Protein AF-A0A3D3W8Z5-F1 (afdb_monomer_lite)

Sequence (84 aa):
DEDEILDAVGQLRQVYPNLMHLDFENSRTRGNGSVRNAASGDVARKSPLELFSEFYQNQNNSEMTPEQIRIMWDIFEEAGGVEA

pLDDT: mean 73.3, std 15.73, range [37.56, 94.12]

Secondary structure (DSSP, 8-state):
-------HHHHHHHH-TTPPP-----TTTS-TT----TTSS-GGGS-HHHHHHHHHHHHHSSPPPHHHHHHHHHHHHHT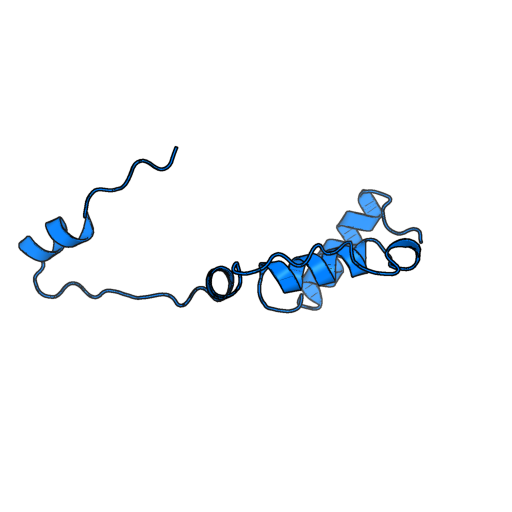T----

Structure (mmCIF, N/CA/C/O backbone):
data_AF-A0A3D3W8Z5-F1
#
_entry.id   AF-A0A3D3W8Z5-F1
#
loop_
_atom_site.group_PDB
_atom_site.id
_atom_site.type_symbol
_atom_site.label_atom_id
_atom_site.label_alt_id
_atom_site.label_comp_id
_atom_site.label_asym_id
_atom_site.label_entity_id
_atom_site.label_seq_id
_atom_site.pdbx_PDB_ins_code
_atom_site.Cartn_x
_atom_site.Cartn_y
_atom_site.Cartn_z
_atom_site.occupancy
_atom_site.B_iso_or_equiv
_atom_site.auth_seq_id
_atom_site.auth_comp_id
_atom_site.auth_asym_id
_atom_site.auth_atom_id
_atom_site.pdbx_PDB_model_num
ATOM 1 N N . ASP A 1 1 ? -23.802 0.163 -5.129 1.00 39.03 1 ASP A N 1
ATOM 2 C CA . ASP A 1 1 ? -24.973 -0.169 -4.307 1.00 39.03 1 ASP A CA 1
ATOM 3 C C . ASP A 1 1 ? -24.571 -0.257 -2.854 1.00 39.03 1 ASP A C 1
ATOM 5 O O . ASP A 1 1 ? -24.008 -1.251 -2.416 1.00 39.03 1 ASP A O 1
ATOM 9 N N . GLU A 1 2 ? -24.772 0.862 -2.163 1.00 37.56 2 GLU A N 1
ATOM 10 C CA . GLU A 1 2 ? -24.621 1.040 -0.720 1.00 37.56 2 GLU A CA 1
ATOM 11 C C . GLU A 1 2 ? -26.033 1.250 -0.173 1.00 37.56 2 GLU A C 1
ATOM 13 O O . GLU A 1 2 ? -26.479 2.381 0.003 1.00 37.56 2 GLU A O 1
ATOM 18 N N . ASP A 1 3 ? -26.787 0.165 -0.007 1.00 46.03 3 ASP A N 1
ATOM 19 C CA . ASP A 1 3 ? -28.080 0.262 0.661 1.00 46.03 3 ASP A CA 1
ATOM 20 C C . ASP A 1 3 ? -27.828 0.584 2.139 1.00 46.03 3 ASP A C 1
ATOM 22 O O . ASP A 1 3 ? -27.286 -0.224 2.899 1.00 46.03 3 ASP A O 1
ATOM 26 N N . GLU A 1 4 ? -28.175 1.817 2.510 1.00 49.72 4 GLU A N 1
ATOM 27 C CA . GLU A 1 4 ? -28.119 2.364 3.859 1.00 49.72 4 GLU A CA 1
ATOM 28 C C . GLU A 1 4 ? -28.740 1.379 4.856 1.00 49.72 4 GLU A C 1
ATOM 30 O O . GLU A 1 4 ? -29.952 1.141 4.869 1.00 49.72 4 GLU A O 1
ATOM 35 N N . ILE A 1 5 ? -27.910 0.816 5.739 1.00 56.28 5 ILE A N 1
ATOM 36 C CA . ILE A 1 5 ? -28.400 0.107 6.920 1.00 56.28 5 ILE A CA 1
ATOM 37 C C . ILE A 1 5 ? -29.049 1.162 7.814 1.00 56.28 5 ILE A C 1
ATOM 39 O O . ILE A 1 5 ? -28.378 1.836 8.596 1.00 56.28 5 ILE A O 1
ATOM 43 N N . LEU A 1 6 ? -30.361 1.316 7.658 1.00 51.19 6 LEU A N 1
ATOM 44 C CA . LEU A 1 6 ? -31.201 2.209 8.440 1.00 51.19 6 LEU A CA 1
ATOM 45 C C . LEU A 1 6 ? -31.060 1.864 9.936 1.00 51.19 6 LEU A C 1
ATOM 47 O O . LEU A 1 6 ? -31.645 0.901 10.426 1.00 51.19 6 LEU A O 1
ATOM 51 N N . ASP A 1 7 ? -30.219 2.630 10.631 1.00 65.88 7 ASP A N 1
ATOM 52 C CA . ASP A 1 7 ? -30.050 2.718 12.088 1.00 65.88 7 ASP A CA 1
ATOM 53 C C . ASP A 1 7 ? -30.167 1.396 12.882 1.00 65.88 7 ASP A C 1
ATOM 55 O O . ASP A 1 7 ? -30.870 1.292 13.893 1.00 65.88 7 ASP A O 1
ATOM 59 N N . ALA A 1 8 ? -29.445 0.357 12.450 1.00 68.06 8 ALA A N 1
ATOM 60 C CA . ALA A 1 8 ? -29.389 -0.914 13.181 1.00 68.06 8 ALA A CA 1
ATOM 61 C C . ALA A 1 8 ? -28.893 -0.730 14.632 1.00 68.06 8 ALA A C 1
ATOM 63 O O . ALA A 1 8 ? -29.339 -1.421 15.549 1.00 68.06 8 ALA A O 1
ATOM 64 N N . VAL A 1 9 ? -28.005 0.243 14.861 1.00 73.00 9 VAL A N 1
ATOM 65 C CA . VAL A 1 9 ? -27.502 0.592 16.197 1.00 73.00 9 VAL A CA 1
ATOM 66 C C . VAL A 1 9 ? -28.604 1.217 17.059 1.00 73.00 9 VAL A C 1
ATOM 68 O O . VAL A 1 9 ? -28.722 0.874 18.237 1.00 73.00 9 VAL A O 1
ATOM 71 N N . GLY A 1 10 ? -29.440 2.094 16.502 1.00 75.38 10 GLY A N 1
ATOM 72 C CA . GLY A 1 10 ? -30.568 2.693 17.210 1.00 75.38 10 GLY A CA 1
ATOM 73 C C . GLY A 1 10 ? -31.645 1.687 17.601 1.00 75.38 10 GLY A C 1
ATOM 74 O O . GLY A 1 10 ? -32.163 1.772 18.716 1.00 75.38 10 GLY A O 1
ATOM 75 N N . GLN A 1 11 ? -31.924 0.678 16.767 1.00 80.19 11 GLN A N 1
ATOM 76 C CA . GLN A 1 11 ? -32.810 -0.428 17.160 1.00 80.19 11 GLN A CA 1
ATOM 77 C C . GLN A 1 11 ? -32.235 -1.226 18.339 1.00 80.19 11 GLN A C 1
ATOM 79 O O . GLN A 1 11 ? -32.951 -1.536 19.292 1.00 80.19 11 GLN A O 1
ATOM 84 N N . LEU A 1 12 ? -30.928 -1.504 18.326 1.00 78.50 12 LEU A N 1
ATOM 85 C CA . LEU A 1 12 ? -30.269 -2.243 19.404 1.00 78.50 12 LEU A CA 1
ATOM 86 C C . LEU A 1 12 ? -30.233 -1.462 20.723 1.00 78.50 12 LEU A C 1
ATOM 88 O O . LEU A 1 12 ? -30.390 -2.071 21.779 1.00 78.50 12 LEU A O 1
ATOM 92 N N . ARG A 1 13 ? -30.111 -0.128 20.690 1.00 79.81 13 ARG A N 1
ATOM 93 C CA . ARG A 1 13 ? -30.163 0.716 21.901 1.00 79.81 13 ARG A CA 1
ATOM 94 C C . ARG A 1 13 ? -31.498 0.639 22.647 1.00 79.81 13 ARG A C 1
ATOM 96 O O . ARG A 1 13 ? -31.505 0.839 23.858 1.00 79.81 13 ARG A O 1
ATOM 103 N N . GLN A 1 14 ? -32.609 0.332 21.968 1.00 81.19 14 GLN A N 1
ATOM 104 C CA . GLN A 1 14 ? -33.918 0.186 22.626 1.00 81.19 14 GLN A CA 1
ATOM 105 C C . GLN A 1 14 ? -33.977 -1.038 23.552 1.00 81.19 14 GLN A C 1
ATOM 107 O O . GLN A 1 14 ? -34.674 -1.007 24.563 1.00 81.19 14 GLN A O 1
ATOM 112 N N . VAL A 1 15 ? -33.238 -2.103 23.221 1.00 85.44 15 VAL A N 1
ATOM 113 C CA . VAL A 1 15 ? -33.204 -3.359 23.993 1.00 85.44 15 VAL A CA 1
ATOM 114 C C . VAL A 1 15 ? -31.945 -3.450 24.867 1.00 85.44 15 VAL A C 1
ATOM 116 O O . VAL A 1 15 ? -31.967 -4.065 25.932 1.00 85.44 15 VAL A O 1
ATOM 119 N N . TYR A 1 16 ? -30.862 -2.780 24.463 1.00 79.44 16 TYR A N 1
ATOM 120 C CA . TYR A 1 16 ? -29.578 -2.720 25.160 1.00 79.44 16 TYR A CA 1
ATOM 121 C C . TYR A 1 16 ? -29.187 -1.262 25.456 1.00 79.44 16 TYR A C 1
ATOM 123 O O . TYR A 1 16 ? -28.398 -0.666 24.717 1.00 79.44 16 TYR A O 1
ATOM 131 N N . PRO A 1 17 ? -29.693 -0.673 26.556 1.00 74.19 17 PRO A N 1
ATOM 132 C CA . PRO A 1 17 ? -29.513 0.750 26.865 1.00 74.19 17 PRO A CA 1
ATOM 133 C C . PRO A 1 17 ? -28.054 1.168 27.123 1.00 74.19 17 PRO A C 1
ATOM 135 O O . PRO A 1 17 ? -27.741 2.350 27.035 1.00 74.19 17 PRO A O 1
ATOM 138 N N . ASN A 1 18 ? -27.152 0.214 27.390 1.00 84.88 18 ASN A N 1
ATOM 139 C CA . ASN A 1 18 ? -25.729 0.452 27.666 1.00 84.88 18 ASN A CA 1
ATOM 140 C C . ASN A 1 18 ? -24.813 -0.143 26.579 1.00 84.88 18 ASN A C 1
ATOM 142 O O . ASN A 1 18 ? -23.796 -0.766 26.888 1.00 84.88 18 ASN A O 1
ATOM 146 N N . LEU A 1 19 ? -25.192 -0.022 25.306 1.00 79.69 19 LEU A N 1
ATOM 147 C CA . LEU A 1 19 ? -24.383 -0.525 24.196 1.00 79.69 19 LEU A CA 1
ATOM 148 C C . LEU A 1 19 ? -23.100 0.311 24.033 1.00 79.69 19 LEU A C 1
ATOM 150 O O . LEU A 1 19 ? -23.161 1.516 23.791 1.00 79.69 19 LEU A O 1
ATOM 154 N N . MET A 1 20 ? -21.940 -0.337 24.148 1.00 76.62 20 MET A N 1
ATOM 155 C CA . MET A 1 20 ? -20.640 0.290 23.907 1.00 76.62 20 MET A CA 1
ATOM 156 C C . MET A 1 20 ? -20.429 0.484 22.402 1.00 76.62 20 MET A C 1
ATOM 158 O O . MET A 1 20 ? -20.547 -0.465 21.628 1.00 76.62 20 MET A O 1
ATOM 162 N N . HIS A 1 21 ? -20.110 1.711 21.995 1.00 70.81 21 HIS A N 1
ATOM 163 C CA . HIS A 1 21 ? -19.689 2.028 20.636 1.00 70.81 21 HIS A CA 1
ATOM 164 C C . HIS A 1 21 ? -18.173 2.215 20.624 1.00 70.81 21 HIS A C 1
ATOM 166 O O . HIS A 1 21 ? -17.639 2.920 21.479 1.00 70.81 21 HIS A O 1
ATOM 172 N N . LEU A 1 22 ? -17.490 1.556 19.690 1.00 67.56 22 LEU A N 1
ATOM 173 C CA . LEU A 1 22 ? -16.059 1.720 19.486 1.00 67.56 22 LEU A CA 1
ATOM 174 C C . LEU A 1 22 ? -15.856 2.442 18.159 1.00 67.56 22 LEU A C 1
ATOM 176 O O . LEU A 1 22 ? -15.936 1.831 17.094 1.00 67.56 22 LEU A O 1
ATOM 180 N N . ASP A 1 23 ? -15.613 3.745 18.244 1.00 59.34 23 ASP A N 1
ATOM 181 C CA . ASP A 1 23 ? -15.183 4.539 17.103 1.00 59.34 23 ASP A CA 1
ATOM 182 C C . ASP A 1 23 ? -13.728 4.181 16.795 1.00 59.34 23 ASP A C 1
ATOM 184 O O . ASP A 1 23 ? -12.798 4.594 17.490 1.00 59.34 23 ASP A O 1
ATOM 188 N N . PHE A 1 24 ? -13.514 3.369 15.761 1.00 58.50 24 PHE A N 1
ATOM 189 C CA . PHE A 1 24 ? -12.173 3.174 15.232 1.00 58.50 24 PHE A CA 1
ATOM 190 C C . PHE A 1 24 ? -11.798 4.397 14.406 1.00 58.50 24 PHE A C 1
ATOM 192 O O . PHE A 1 24 ? -12.365 4.645 13.340 1.00 58.50 24 PHE A O 1
ATOM 199 N N . GLU A 1 25 ? -10.797 5.139 14.867 1.00 53.81 25 GLU A N 1
ATOM 200 C CA . GLU A 1 25 ? -10.145 6.131 14.027 1.00 53.81 25 GLU A CA 1
ATOM 201 C C . GLU A 1 25 ? -9.390 5.414 12.902 1.00 53.81 25 GLU A C 1
ATOM 203 O O . GLU A 1 25 ? -8.230 5.028 13.042 1.00 53.81 25 GLU A O 1
ATOM 208 N N . ASN A 1 26 ? -10.056 5.195 11.769 1.00 58.09 26 ASN A N 1
ATOM 209 C CA . ASN A 1 26 ? -9.402 4.630 10.603 1.00 58.09 26 ASN A CA 1
ATOM 210 C C . ASN A 1 26 ? -8.533 5.723 9.965 1.00 58.09 26 ASN A C 1
ATOM 212 O O . ASN A 1 26 ? -9.028 6.638 9.300 1.00 58.09 26 ASN A O 1
ATOM 216 N N . SER A 1 27 ? -7.219 5.640 10.182 1.00 59.53 27 SER A N 1
ATOM 217 C CA . SER A 1 27 ? -6.234 6.567 9.610 1.00 59.53 27 SER A CA 1
ATOM 218 C C . SER A 1 27 ? -6.329 6.663 8.080 1.00 59.53 27 SER A C 1
ATOM 220 O O . SER A 1 27 ? -5.955 7.689 7.513 1.00 59.53 27 SER A O 1
ATOM 222 N N . ARG A 1 28 ? -6.914 5.654 7.413 1.00 59.62 28 ARG A N 1
ATOM 223 C CA . ARG A 1 28 ? -7.182 5.638 5.965 1.00 59.62 28 ARG A CA 1
ATOM 224 C C . ARG A 1 28 ? -8.231 6.669 5.531 1.00 59.62 28 ARG A C 1
ATOM 226 O O . ARG A 1 28 ? -8.112 7.236 4.456 1.00 59.62 28 ARG A O 1
ATOM 233 N N . THR A 1 29 ? -9.247 6.954 6.347 1.00 57.69 29 THR A N 1
ATOM 234 C CA . THR A 1 29 ? -10.386 7.815 5.955 1.00 57.69 29 THR A CA 1
ATOM 235 C C . THR A 1 29 ? -10.220 9.290 6.319 1.00 57.69 29 THR A C 1
ATOM 237 O O . THR A 1 29 ? -11.010 10.119 5.875 1.00 57.69 29 THR A O 1
ATOM 240 N N . ARG A 1 30 ? -9.181 9.659 7.079 1.00 56.16 30 ARG A N 1
ATOM 241 C CA . ARG A 1 30 ? -8.931 11.056 7.487 1.00 56.16 30 ARG A CA 1
ATOM 242 C C . ARG A 1 30 ? -8.357 11.944 6.364 1.00 56.16 30 ARG A C 1
ATOM 244 O O . ARG A 1 30 ? -8.414 13.162 6.487 1.00 56.16 30 ARG A O 1
ATOM 251 N N . 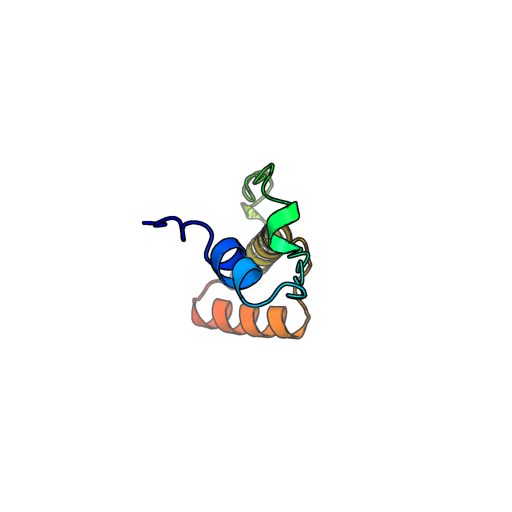GLY A 1 31 ? -7.798 11.356 5.298 1.00 52.16 31 GLY A N 1
ATOM 252 C CA . GLY A 1 31 ? -6.968 12.062 4.304 1.00 52.16 31 GLY A CA 1
ATOM 253 C C . GLY A 1 31 ? -7.569 12.277 2.907 1.00 52.16 31 GLY A C 1
ATOM 254 O O . GLY A 1 31 ? -6.968 12.986 2.104 1.00 52.16 31 GLY A O 1
ATOM 255 N N . ASN A 1 32 ? -8.758 11.741 2.601 1.00 52.22 32 ASN A N 1
ATOM 256 C CA . ASN A 1 32 ? -9.323 11.720 1.235 1.00 52.22 32 ASN A CA 1
ATOM 257 C C . ASN A 1 32 ? -9.786 13.091 0.678 1.00 52.22 32 ASN A C 1
ATOM 259 O O . ASN A 1 32 ? -10.516 13.147 -0.307 1.00 52.22 32 ASN A O 1
ATOM 263 N N . GLY A 1 33 ? -9.368 14.212 1.275 1.00 50.69 33 GLY A N 1
ATOM 264 C CA . GLY A 1 33 ? -9.748 15.565 0.853 1.00 50.69 33 GLY A CA 1
ATOM 265 C C . GLY A 1 33 ? -9.010 16.095 -0.380 1.00 50.69 33 GLY A C 1
ATOM 266 O O . GLY A 1 33 ? -9.413 17.108 -0.944 1.00 50.69 33 GLY A O 1
ATOM 267 N N . SER A 1 34 ? -7.933 15.449 -0.827 1.00 49.50 34 SER A N 1
ATOM 268 C CA . SER A 1 34 ? -7.262 15.829 -2.071 1.00 49.50 34 SER A CA 1
ATOM 269 C C . SER A 1 34 ? -6.344 14.700 -2.519 1.00 49.50 34 SER A C 1
ATOM 271 O O . SER A 1 34 ? -5.211 14.588 -2.051 1.00 49.50 34 SER A O 1
ATOM 273 N N . VAL A 1 35 ? -6.831 13.846 -3.422 1.00 54.50 35 VAL A N 1
ATOM 274 C CA . VAL A 1 35 ? -5.963 12.952 -4.195 1.00 54.50 35 VAL A CA 1
ATOM 275 C C . VAL A 1 35 ? -5.086 13.860 -5.055 1.00 54.50 35 VAL A C 1
ATOM 277 O O . VAL A 1 35 ? -5.464 14.262 -6.154 1.00 54.50 35 VAL A O 1
ATOM 280 N N . ARG A 1 36 ? -3.929 14.269 -4.525 1.00 53.44 36 ARG A N 1
ATOM 281 C CA . ARG A 1 36 ? -2.881 14.868 -5.346 1.00 53.44 36 ARG A CA 1
ATOM 282 C C . ARG A 1 36 ? -2.491 13.787 -6.339 1.00 53.44 36 ARG A C 1
ATOM 284 O O . ARG A 1 36 ? -2.035 12.722 -5.936 1.0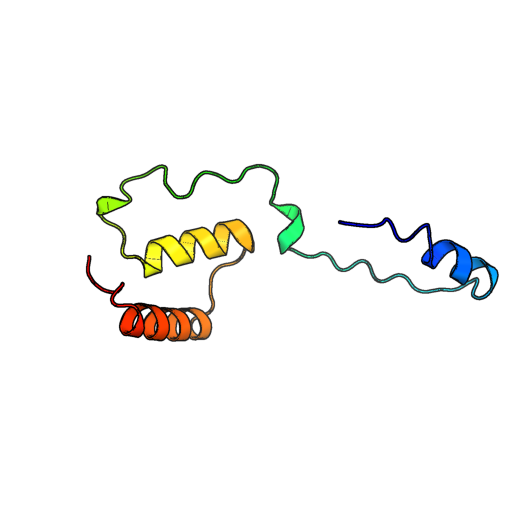0 53.44 36 ARG A O 1
ATOM 291 N N . ASN A 1 37 ? -2.760 14.034 -7.616 1.00 52.59 37 ASN A N 1
ATOM 292 C CA . ASN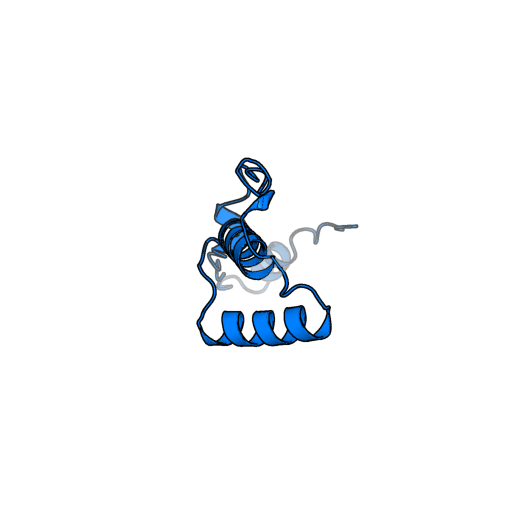 A 1 37 ? -2.404 13.127 -8.695 1.00 52.59 37 ASN A CA 1
ATOM 293 C C . ASN A 1 37 ? -0.934 12.727 -8.528 1.00 52.59 37 ASN A C 1
ATOM 295 O O . ASN A 1 37 ? -0.055 13.569 -8.689 1.00 52.59 37 ASN A O 1
ATOM 299 N N . ALA A 1 38 ? -0.663 11.452 -8.234 1.00 53.06 38 ALA A N 1
ATOM 300 C CA . ALA A 1 38 ? 0.697 10.916 -8.088 1.00 53.06 38 ALA A CA 1
ATOM 301 C C . ALA A 1 38 ? 1.568 11.133 -9.350 1.00 53.06 38 ALA A C 1
ATOM 303 O O . ALA A 1 38 ? 2.776 10.937 -9.326 1.00 53.06 38 ALA A O 1
ATOM 304 N N . ALA A 1 39 ? 0.953 11.587 -10.448 1.00 54.31 39 ALA A N 1
ATOM 305 C CA . ALA A 1 39 ? 1.589 11.935 -11.707 1.00 54.31 39 ALA A CA 1
ATOM 306 C C . ALA A 1 39 ? 2.139 13.378 -11.802 1.00 54.31 39 ALA A C 1
ATOM 308 O O . ALA A 1 39 ? 2.691 13.742 -12.838 1.00 54.31 39 ALA A O 1
ATOM 309 N N . SER A 1 40 ? 1.995 14.238 -10.786 1.00 54.97 40 SER A N 1
ATOM 310 C CA . SER A 1 40 ? 2.561 15.597 -10.838 1.00 54.97 40 SER A CA 1
ATOM 311 C C . SER A 1 40 ? 4.045 15.599 -10.437 1.00 54.97 40 SER A C 1
ATOM 313 O O . SER A 1 40 ? 4.373 15.856 -9.281 1.00 54.97 40 SER A O 1
ATOM 315 N N . GLY A 1 41 ? 4.943 15.292 -11.382 1.00 61.84 41 GLY A N 1
ATOM 316 C CA . GLY A 1 41 ? 6.400 15.308 -11.183 1.00 61.84 41 GLY A CA 1
ATOM 317 C C . GLY A 1 41 ? 7.190 14.651 -12.323 1.00 61.84 41 GLY A C 1
ATOM 318 O O . GLY A 1 41 ? 6.629 14.315 -13.363 1.00 61.84 41 GLY A O 1
ATOM 319 N N . ASP A 1 42 ? 8.495 14.444 -12.114 1.00 63.94 42 ASP A N 1
ATOM 320 C CA . ASP A 1 42 ? 9.412 13.739 -13.033 1.00 63.94 42 ASP A CA 1
ATOM 321 C C . ASP A 1 42 ? 9.191 12.210 -12.955 1.00 63.94 42 ASP A C 1
ATOM 323 O O . ASP A 1 42 ? 10.087 11.440 -12.619 1.00 63.94 42 ASP A O 1
ATOM 327 N N . VAL A 1 43 ? 7.944 11.775 -13.191 1.00 65.31 43 VAL A N 1
ATOM 328 C CA . VAL A 1 43 ? 7.487 10.368 -13.151 1.00 65.31 43 VAL A CA 1
ATOM 329 C C . VAL A 1 43 ? 8.371 9.476 -14.021 1.00 65.31 43 VAL A C 1
ATOM 331 O O . VAL A 1 43 ? 8.606 8.325 -13.680 1.00 65.31 43 VAL A O 1
ATOM 334 N N . ALA A 1 44 ? 8.917 10.034 -15.104 1.00 66.50 44 ALA A N 1
ATOM 335 C CA . ALA A 1 44 ? 9.802 9.347 -16.034 1.00 66.50 44 ALA A CA 1
ATOM 336 C C . ALA A 1 44 ? 11.127 8.867 -15.415 1.00 66.50 44 ALA A C 1
ATOM 338 O O . ALA A 1 44 ? 11.809 8.062 -16.034 1.00 66.50 44 ALA A O 1
ATOM 339 N N . ARG A 1 45 ? 11.521 9.366 -14.235 1.00 76.56 45 ARG A N 1
ATOM 340 C CA . ARG A 1 45 ? 12.751 8.944 -13.543 1.00 76.56 45 ARG A CA 1
ATOM 341 C C . ARG A 1 45 ? 12.515 8.046 -12.333 1.00 76.56 45 ARG A C 1
ATOM 343 O O . ARG A 1 45 ? 13.491 7.634 -11.714 1.00 76.56 45 ARG A O 1
ATOM 350 N N . LYS A 1 46 ? 11.259 7.798 -11.958 1.00 81.31 46 LYS A N 1
ATOM 351 C CA . LYS A 1 46 ? 10.925 6.968 -10.798 1.00 81.31 46 LYS A CA 1
ATOM 352 C C . LYS A 1 46 ? 10.654 5.542 -11.246 1.00 81.31 46 LYS A C 1
ATOM 354 O O . LYS A 1 46 ? 9.928 5.322 -12.212 1.00 81.31 46 LYS A O 1
ATOM 359 N N . SER A 1 47 ? 11.191 4.586 -10.503 1.00 85.88 47 SER A N 1
ATOM 360 C CA . SER A 1 47 ? 10.857 3.177 -10.677 1.00 85.88 47 SER A CA 1
ATOM 361 C C . SER A 1 47 ? 9.383 2.912 -10.327 1.00 85.88 47 SER A C 1
ATOM 363 O O . SER A 1 47 ? 8.788 3.635 -9.515 1.00 85.88 47 SER A O 1
ATOM 365 N N . PRO A 1 48 ? 8.772 1.845 -10.868 1.00 85.88 48 PRO A N 1
ATOM 366 C CA . PRO A 1 48 ? 7.402 1.467 -10.513 1.00 85.88 48 PRO A CA 1
ATOM 367 C C . PRO A 1 48 ? 7.192 1.219 -9.012 1.00 85.88 48 PRO A C 1
ATOM 369 O O . PRO A 1 48 ? 6.139 1.571 -8.476 1.00 85.88 48 PRO A O 1
ATOM 372 N N . LEU A 1 49 ? 8.208 0.710 -8.306 1.00 89.12 49 LEU A N 1
ATOM 373 C CA . LEU A 1 49 ? 8.170 0.537 -6.851 1.00 89.12 49 LEU A CA 1
ATOM 374 C C . LEU A 1 49 ? 8.101 1.877 -6.104 1.00 89.12 49 LEU A C 1
ATOM 376 O O . LEU A 1 49 ? 7.344 2.004 -5.140 1.00 89.12 49 LEU A O 1
ATOM 380 N N . GLU A 1 50 ? 8.855 2.886 -6.541 1.00 86.88 50 GLU A N 1
ATOM 381 C CA . GLU A 1 50 ? 8.817 4.230 -5.948 1.00 86.88 50 GLU A CA 1
ATOM 382 C C . GLU A 1 50 ? 7.465 4.904 -6.192 1.00 86.88 50 GLU A C 1
ATOM 384 O O . GLU A 1 50 ? 6.863 5.440 -5.260 1.00 86.88 50 GLU A O 1
ATOM 389 N N . LEU A 1 51 ? 6.941 4.808 -7.418 1.00 87.81 51 LEU A N 1
ATOM 390 C CA . LEU A 1 51 ? 5.613 5.326 -7.760 1.00 87.81 51 LEU A CA 1
ATOM 391 C C . LEU A 1 51 ? 4.516 4.663 -6.923 1.00 87.81 51 LEU A C 1
ATOM 393 O O . LEU A 1 51 ? 3.611 5.337 -6.422 1.00 87.81 51 LEU A O 1
ATOM 397 N N . PHE A 1 52 ? 4.608 3.348 -6.731 1.00 89.31 52 PHE A N 1
ATOM 398 C CA . PHE A 1 52 ? 3.663 2.621 -5.898 1.00 89.31 52 PHE A CA 1
ATOM 399 C C . PHE A 1 52 ? 3.796 2.985 -4.417 1.00 89.31 52 PHE A C 1
ATOM 401 O O . PHE A 1 52 ? 2.785 3.123 -3.733 1.00 89.31 52 PHE A O 1
ATOM 408 N N . SER A 1 53 ? 5.015 3.183 -3.916 1.00 89.50 53 SER A N 1
ATOM 409 C CA . SER A 1 53 ? 5.250 3.569 -2.519 1.00 89.50 53 SER A CA 1
ATOM 410 C C . SER A 1 53 ? 4.634 4.937 -2.203 1.00 89.50 53 SER A C 1
ATOM 412 O O . SER A 1 53 ? 3.965 5.099 -1.181 1.00 89.50 53 SER A O 1
ATOM 414 N N . GLU A 1 54 ? 4.763 5.901 -3.119 1.00 86.19 54 GLU A N 1
ATOM 415 C CA . GLU A 1 54 ? 4.111 7.212 -3.008 1.00 86.19 54 GLU A CA 1
ATOM 416 C C . GLU A 1 54 ? 2.586 7.099 -3.068 1.00 86.19 54 GLU A C 1
ATOM 418 O O . GLU A 1 54 ? 1.871 7.728 -2.284 1.00 86.19 54 GLU A O 1
ATOM 423 N N . PHE A 1 55 ? 2.066 6.270 -3.974 1.00 84.88 55 PHE A N 1
ATOM 424 C CA . PHE A 1 55 ? 0.639 5.973 -4.031 1.00 84.88 55 PHE A CA 1
ATOM 425 C C . PHE A 1 55 ? 0.141 5.362 -2.714 1.00 84.88 55 PHE A C 1
ATOM 427 O O . PHE A 1 55 ? -0.854 5.829 -2.157 1.00 84.88 55 PHE A O 1
ATOM 434 N N . TYR A 1 56 ? 0.853 4.371 -2.178 1.00 87.19 56 TYR A N 1
ATOM 435 C CA . TYR A 1 56 ? 0.511 3.708 -0.926 1.00 87.19 56 TYR A CA 1
ATOM 436 C C . TYR A 1 56 ? 0.470 4.699 0.238 1.00 87.19 56 TYR A C 1
ATOM 438 O O . TYR A 1 56 ? -0.494 4.691 1.006 1.00 87.19 56 TYR A O 1
ATOM 446 N N . GLN A 1 57 ? 1.467 5.579 0.347 1.00 85.56 57 GLN A N 1
ATOM 447 C CA . GLN A 1 57 ? 1.515 6.594 1.396 1.00 85.56 57 GLN A CA 1
ATOM 448 C C . GLN A 1 57 ? 0.351 7.581 1.287 1.00 85.56 57 GLN A C 1
ATOM 450 O O . GLN A 1 57 ? -0.293 7.875 2.293 1.00 85.56 57 GLN A O 1
ATOM 455 N N . ASN A 1 58 ? 0.027 8.030 0.073 1.00 82.75 58 ASN A N 1
ATOM 456 C CA . ASN A 1 58 ? -1.098 8.934 -0.169 1.00 82.75 58 ASN A CA 1
ATOM 457 C C . ASN A 1 58 ? -2.458 8.299 0.169 1.00 82.75 58 ASN A C 1
ATOM 459 O O . ASN A 1 58 ? -3.352 8.998 0.636 1.00 82.75 58 ASN A O 1
ATOM 463 N N . GLN A 1 59 ? -2.630 6.993 -0.061 1.00 77.56 59 GLN A N 1
ATOM 464 C CA . GLN A 1 59 ? -3.889 6.290 0.225 1.00 77.56 59 GLN A CA 1
ATOM 465 C C . GLN A 1 59 ? -4.028 5.855 1.688 1.00 77.56 59 GLN A C 1
ATOM 467 O O . GLN A 1 59 ? -5.138 5.788 2.214 1.00 77.56 59 GLN A O 1
ATOM 472 N N . ASN A 1 60 ? -2.918 5.521 2.349 1.00 82.75 60 ASN A N 1
ATOM 473 C CA . ASN A 1 60 ? -2.940 4.939 3.693 1.00 82.75 60 ASN A CA 1
ATOM 474 C C . ASN A 1 60 ? -2.471 5.905 4.788 1.00 82.75 60 ASN A C 1
ATOM 476 O O . ASN A 1 60 ? -2.516 5.544 5.962 1.00 82.75 60 ASN A O 1
ATOM 480 N N . ASN A 1 61 ? -2.026 7.115 4.425 1.00 80.88 61 ASN A N 1
ATOM 481 C CA . ASN A 1 61 ? -1.405 8.097 5.325 1.00 80.88 61 ASN A CA 1
ATOM 482 C C . ASN A 1 61 ? -0.237 7.515 6.145 1.00 80.88 61 ASN A C 1
ATOM 484 O O . ASN A 1 61 ? 0.037 7.962 7.257 1.00 80.88 61 ASN A O 1
ATOM 488 N N . SER A 1 62 ? 0.429 6.492 5.610 1.00 82.75 62 SER A N 1
ATOM 489 C CA . SER A 1 62 ? 1.510 5.757 6.262 1.00 82.75 62 SER A CA 1
ATOM 490 C C . SER A 1 62 ? 2.446 5.181 5.210 1.00 82.75 62 SER A C 1
ATOM 492 O O . SER A 1 62 ? 1.992 4.729 4.160 1.00 82.75 62 SER A O 1
ATOM 494 N N . GLU A 1 63 ? 3.742 5.162 5.506 1.00 88.44 63 GLU A N 1
ATOM 495 C CA . GLU A 1 63 ? 4.746 4.512 4.659 1.00 88.44 63 GLU A CA 1
ATOM 496 C C . GLU A 1 63 ? 4.584 2.986 4.679 1.00 88.44 63 GLU A C 1
ATOM 498 O O . GLU A 1 63 ? 3.969 2.421 5.592 1.00 88.44 63 GLU A O 1
ATOM 503 N N . MET A 1 64 ? 5.122 2.325 3.653 1.00 90.81 64 MET A N 1
ATOM 504 C CA . MET A 1 64 ? 5.187 0.866 3.595 1.00 90.81 64 MET A CA 1
ATOM 505 C C . MET A 1 64 ? 6.238 0.349 4.577 1.00 90.81 64 MET A C 1
ATOM 507 O O . MET A 1 64 ? 7.319 0.922 4.704 1.00 90.81 64 MET A O 1
ATOM 511 N N . THR A 1 65 ? 5.947 -0.765 5.247 1.00 93.69 65 THR A N 1
ATOM 512 C CA . THR A 1 65 ? 6.955 -1.444 6.070 1.00 93.69 65 THR A CA 1
ATOM 513 C C . THR A 1 65 ? 8.006 -2.131 5.186 1.00 93.69 65 THR A C 1
ATOM 515 O O . THR A 1 65 ? 7.728 -2.426 4.017 1.00 93.69 65 THR A O 1
ATOM 518 N N . PRO A 1 66 ? 9.199 -2.458 5.718 1.00 92.25 66 PRO A N 1
ATOM 519 C CA . PRO A 1 66 ? 10.221 -3.188 4.965 1.00 92.25 66 PRO A CA 1
ATOM 520 C C . PRO A 1 66 ? 9.715 -4.510 4.368 1.00 92.25 66 PRO A C 1
ATOM 522 O O . PRO A 1 66 ? 10.063 -4.867 3.244 1.00 92.25 66 PRO A O 1
ATOM 525 N N . GLU A 1 67 ? 8.846 -5.223 5.086 1.00 94.00 67 GLU A N 1
ATOM 526 C CA . GLU A 1 67 ? 8.236 -6.472 4.624 1.00 94.00 67 GLU A CA 1
ATOM 527 C C . GLU A 1 67 ? 7.291 -6.230 3.444 1.00 94.00 67 GLU A C 1
ATOM 529 O O . GLU A 1 67 ? 7.313 -6.983 2.472 1.00 94.00 67 GLU A O 1
ATOM 534 N N . GLN A 1 68 ? 6.485 -5.166 3.506 1.00 92.69 68 GLN A N 1
ATOM 535 C CA . GLN A 1 68 ? 5.578 -4.783 2.425 1.00 92.69 68 GLN A CA 1
ATOM 536 C C . GLN A 1 68 ? 6.345 -4.346 1.173 1.00 92.69 68 GLN A C 1
ATOM 538 O O . GLN A 1 68 ? 5.943 -4.701 0.067 1.00 92.69 68 GLN A O 1
ATOM 543 N N . ILE A 1 69 ? 7.458 -3.622 1.339 1.00 93.31 69 ILE A N 1
ATOM 544 C CA . ILE A 1 69 ? 8.352 -3.241 0.235 1.00 93.31 69 ILE A CA 1
ATOM 545 C C . ILE A 1 69 ? 8.923 -4.492 -0.433 1.00 93.31 69 ILE A C 1
ATOM 547 O O . ILE A 1 69 ? 8.898 -4.588 -1.656 1.00 93.31 69 ILE A O 1
ATOM 551 N N . ARG A 1 70 ? 9.382 -5.474 0.356 1.00 93.19 70 ARG A N 1
ATOM 552 C CA . ARG A 1 70 ? 9.924 -6.731 -0.177 1.00 93.19 70 ARG A CA 1
ATOM 553 C C . ARG A 1 70 ? 8.886 -7.501 -0.994 1.00 93.19 70 ARG A C 1
ATOM 555 O O . ARG A 1 70 ? 9.179 -7.909 -2.108 1.00 93.19 70 ARG A O 1
ATOM 562 N N . ILE A 1 71 ? 7.672 -7.648 -0.460 1.00 94.12 71 ILE A N 1
ATOM 563 C CA . ILE A 1 71 ? 6.565 -8.313 -1.166 1.00 94.12 71 ILE A CA 1
A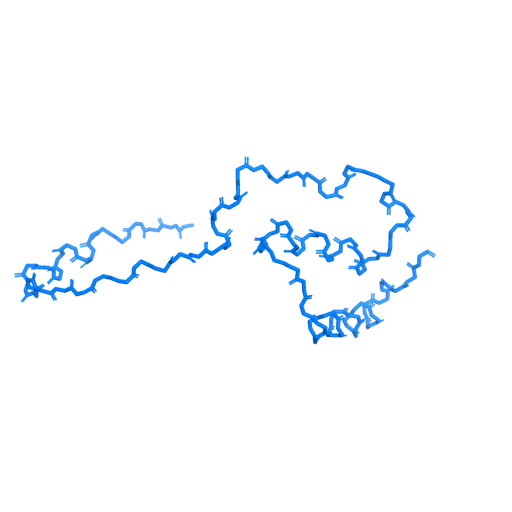TOM 564 C C . ILE A 1 71 ? 6.252 -7.590 -2.478 1.00 94.12 71 ILE A C 1
ATOM 566 O O . ILE A 1 71 ? 6.042 -8.225 -3.505 1.00 94.12 71 ILE A O 1
ATOM 570 N N . MET A 1 72 ? 6.216 -6.259 -2.450 1.00 92.62 72 MET A N 1
ATOM 571 C CA . MET A 1 72 ? 5.903 -5.467 -3.634 1.00 92.62 72 MET A CA 1
ATOM 572 C C . MET A 1 72 ? 7.008 -5.541 -4.691 1.00 92.62 72 MET A C 1
ATOM 574 O O . MET A 1 72 ? 6.708 -5.589 -5.880 1.00 92.62 72 MET A O 1
ATOM 578 N N . TRP A 1 73 ? 8.272 -5.589 -4.270 1.00 91.31 73 TRP A N 1
ATOM 579 C CA . TRP A 1 73 ? 9.398 -5.818 -5.170 1.00 91.31 73 TRP A CA 1
ATOM 580 C C . TRP A 1 73 ? 9.287 -7.181 -5.866 1.00 91.31 73 TRP A C 1
ATOM 582 O O . TRP A 1 73 ? 9.345 -7.211 -7.091 1.00 91.31 73 TRP A O 1
ATOM 592 N N . ASP A 1 74 ? 9.015 -8.261 -5.116 1.00 92.31 74 ASP A N 1
ATOM 593 C CA . ASP A 1 74 ? 8.826 -9.614 -5.674 1.00 92.31 74 ASP A CA 1
ATOM 594 C C . ASP A 1 74 ? 7.683 -9.612 -6.729 1.00 92.31 74 ASP A C 1
ATOM 596 O O . ASP A 1 74 ? 7.816 -10.173 -7.816 1.00 92.31 74 ASP A O 1
ATOM 600 N N . ILE A 1 75 ? 6.568 -8.917 -6.448 1.00 92.62 75 ILE A N 1
ATOM 601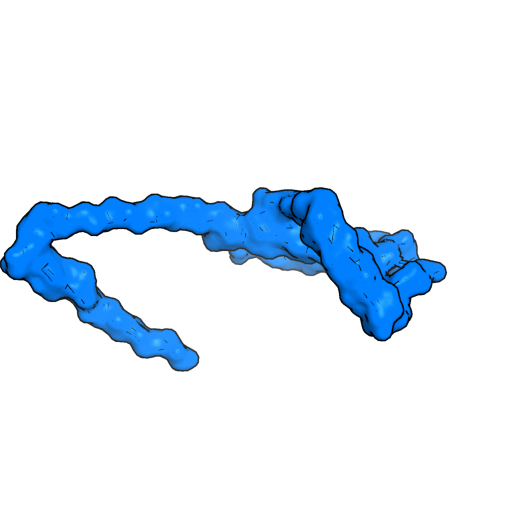 C CA . ILE A 1 75 ? 5.424 -8.784 -7.374 1.00 92.62 75 ILE A CA 1
ATOM 602 C C . ILE A 1 75 ? 5.800 -8.005 -8.639 1.00 92.62 75 ILE A C 1
ATOM 604 O O . ILE A 1 75 ? 5.413 -8.393 -9.743 1.00 92.62 75 ILE A O 1
ATOM 608 N N . PHE A 1 76 ? 6.520 -6.889 -8.505 1.00 89.62 76 PHE A N 1
ATOM 609 C CA . PHE A 1 76 ? 6.946 -6.109 -9.667 1.00 89.62 76 PHE A CA 1
ATOM 610 C C . PHE A 1 76 ? 7.988 -6.848 -10.505 1.00 89.62 76 PHE A C 1
ATOM 612 O O . PHE A 1 76 ? 7.974 -6.696 -11.725 1.00 89.62 76 PHE A O 1
ATOM 619 N N . GLU A 1 77 ? 8.842 -7.665 -9.888 1.00 89.19 77 GLU A N 1
ATOM 620 C CA . GLU A 1 77 ? 9.762 -8.567 -10.588 1.00 89.19 77 GLU A CA 1
ATOM 621 C C . GLU A 1 77 ? 9.012 -9.572 -11.450 1.00 89.19 77 GLU A C 1
ATOM 623 O O . GLU A 1 77 ? 9.259 -9.650 -12.654 1.00 89.19 77 GLU A O 1
ATOM 628 N N . GLU A 1 78 ? 8.021 -10.251 -10.877 1.00 90.38 78 GLU A N 1
ATOM 629 C CA . GLU A 1 78 ? 7.179 -11.187 -11.620 1.00 90.38 78 GLU A CA 1
ATOM 630 C C . GLU A 1 78 ? 6.388 -10.495 -12.744 1.00 90.38 78 GLU A C 1
ATOM 632 O O . GLU A 1 78 ? 6.253 -11.030 -13.845 1.00 90.38 78 GLU A O 1
ATOM 637 N N . ALA A 1 79 ? 5.899 -9.279 -12.494 1.00 87.44 79 ALA A N 1
ATOM 638 C CA . ALA A 1 79 ? 5.131 -8.504 -13.464 1.00 87.44 79 ALA A CA 1
ATOM 639 C C . ALA A 1 79 ? 5.989 -7.829 -14.556 1.00 87.44 79 ALA A C 1
ATOM 641 O O . ALA A 1 79 ? 5.426 -7.238 -15.480 1.00 87.44 79 ALA A O 1
ATOM 642 N N . GLY A 1 80 ? 7.326 -7.886 -14.467 1.00 80.38 80 GLY A N 1
ATOM 643 C CA . GLY A 1 80 ? 8.246 -7.228 -15.407 1.00 80.38 80 GLY A CA 1
ATOM 644 C C . GLY A 1 80 ? 8.350 -5.705 -15.240 1.00 80.38 80 GLY A C 1
ATOM 645 O O . GLY A 1 80 ? 8.756 -5.007 -16.164 1.00 80.38 80 GLY A O 1
ATOM 646 N N . GLY A 1 81 ? 7.968 -5.173 -14.078 1.00 71.38 81 GLY A N 1
ATOM 647 C CA . GLY A 1 81 ? 7.941 -3.744 -13.751 1.00 71.38 81 GLY A CA 1
ATOM 648 C C . GLY A 1 81 ? 9.158 -3.240 -12.969 1.00 71.38 81 GLY A C 1
ATOM 649 O O . GLY A 1 81 ? 9.034 -2.259 -12.246 1.00 71.38 81 GLY A O 1
ATOM 650 N N . VAL A 1 82 ? 10.312 -3.909 -13.034 1.00 64.19 82 VAL A N 1
ATOM 651 C CA . VAL A 1 82 ? 11.519 -3.515 -12.265 1.00 64.19 82 VAL A CA 1
ATOM 652 C C . VAL A 1 82 ? 12.494 -2.668 -13.084 1.00 64.19 82 VAL A C 1
ATOM 654 O O . VAL A 1 82 ? 13.455 -2.141 -12.532 1.00 64.19 82 VAL A O 1
ATOM 657 N N . GLU A 1 83 ? 12.266 -2.507 -14.387 1.00 57.69 83 GLU A N 1
ATOM 658 C CA . GLU A 1 83 ? 13.155 -1.707 -15.233 1.00 57.69 83 GLU A CA 1
ATOM 659 C C . GLU A 1 83 ? 12.765 -0.219 -15.218 1.00 57.69 83 GLU A C 1
ATOM 661 O O . GLU A 1 83 ? 11.583 0.130 -15.295 1.00 57.69 83 GLU A O 1
ATOM 666 N N . ALA A 1 84 ? 13.786 0.635 -15.087 1.00 54.47 84 ALA A N 1
ATOM 667 C CA . ALA A 1 84 ? 13.729 2.096 -15.127 1.00 54.47 84 ALA A CA 1
ATOM 668 C C . ALA A 1 84 ? 14.358 2.624 -16.423 1.00 54.47 84 ALA A C 1
ATOM 670 O O . ALA A 1 84 ? 15.389 2.050 -16.847 1.00 54.47 84 ALA A O 1
#

Radius of gyration: 20.22 Å; chains: 1; bounding box: 48×27×44 Å

Foldseek 3Di:
DPDDPPPPVVVVCVVVVPDDDDDDPQLQPPQPPDPPPLPPDPVVPDAPLRSVQVVCCNRRVDGDDPVRSVVVVVVCVVVVRGDD